Protein AF-A0A0G1MDC2-F1 (afdb_monomer_lite)

Sequence (92 aa):
MEIKKKNRTMPVIYRILLGFLIIAVGAHMIWKTGAYQTWTGPIQFAEEKIGTGGTSSFLKILGMLVCFIGMAVATDLISDILNSFAGLFIRG

Structure (mmCIF, N/CA/C/O backbone):
data_AF-A0A0G1MDC2-F1
#
_entry.id   AF-A0A0G1MDC2-F1
#
loop_
_atom_site.group_PDB
_atom_site.id
_atom_site.type_symbol
_atom_site.label_atom_id
_atom_site.label_alt_id
_atom_site.label_comp_id
_atom_site.label_asym_id
_atom_site.label_entity_id
_atom_site.label_seq_id
_atom_site.pdbx_PDB_ins_code
_atom_site.Cartn_x
_atom_site.Cartn_y
_atom_site.Cartn_z
_atom_site.occupancy
_atom_site.B_iso_or_equiv
_atom_site.auth_seq_id
_atom_site.auth_comp_id
_atom_site.auth_asym_id
_atom_site.auth_atom_id
_atom_site.pdbx_PDB_model_num
ATOM 1 N N . MET A 1 1 ? 33.372 -18.278 -25.475 1.00 44.12 1 MET A N 1
ATOM 2 C CA . MET A 1 1 ? 32.184 -18.740 -24.725 1.00 44.12 1 MET A CA 1
ATOM 3 C C . MET A 1 1 ? 31.736 -17.582 -23.842 1.00 44.12 1 MET A C 1
ATOM 5 O O . MET A 1 1 ? 32.251 -17.424 -22.747 1.00 44.12 1 MET A O 1
ATOM 9 N N . GLU A 1 2 ? 30.896 -16.687 -24.367 1.00 45.59 2 GLU A N 1
ATOM 10 C CA . GLU A 1 2 ? 30.438 -15.506 -23.624 1.00 45.59 2 GLU A CA 1
ATOM 11 C C . GLU A 1 2 ? 29.261 -15.879 -22.721 1.00 45.59 2 GLU A C 1
ATOM 13 O O . GLU A 1 2 ? 28.213 -16.334 -23.186 1.00 45.59 2 GLU A O 1
ATOM 18 N N . ILE A 1 3 ? 29.434 -15.697 -21.413 1.00 54.44 3 ILE A N 1
ATOM 19 C CA . ILE A 1 3 ? 28.357 -15.852 -20.439 1.00 54.44 3 ILE A CA 1
ATOM 20 C C . ILE A 1 3 ? 27.396 -14.677 -20.632 1.00 54.44 3 ILE A C 1
ATOM 22 O O . ILE A 1 3 ? 27.607 -13.574 -20.130 1.00 54.44 3 ILE A O 1
ATOM 26 N N . LYS A 1 4 ? 26.327 -14.919 -21.394 1.00 46.59 4 LYS A N 1
ATOM 27 C CA . LYS A 1 4 ? 25.221 -13.983 -21.598 1.00 46.59 4 LYS A CA 1
ATOM 28 C C . LYS A 1 4 ? 24.554 -13.722 -20.242 1.00 46.59 4 LYS A C 1
ATOM 30 O O . LYS A 1 4 ? 23.705 -14.494 -19.794 1.00 46.59 4 LYS A O 1
ATOM 35 N N . LYS A 1 5 ? 24.948 -12.640 -19.567 1.00 51.72 5 LYS A N 1
ATOM 36 C CA . LYS A 1 5 ? 24.295 -12.137 -18.353 1.00 51.72 5 LYS A CA 1
ATOM 37 C C . LYS A 1 5 ? 22.857 -11.771 -18.729 1.00 51.72 5 LYS A C 1
ATOM 39 O O . LYS A 1 5 ? 22.594 -10.712 -19.291 1.00 51.72 5 LYS A O 1
ATOM 44 N N . LYS A 1 6 ? 21.927 -12.702 -18.496 1.00 49.47 6 LYS A N 1
ATOM 45 C CA . LYS A 1 6 ? 20.487 -12.517 -18.692 1.00 49.47 6 LYS A CA 1
ATOM 46 C C . LYS A 1 6 ? 20.024 -11.465 -17.692 1.00 49.47 6 LYS A C 1
ATOM 48 O O . LYS A 1 6 ? 19.630 -11.800 -16.578 1.00 49.47 6 LYS A O 1
ATOM 53 N N . ASN A 1 7 ? 20.102 -10.196 -18.088 1.00 51.56 7 ASN A N 1
ATOM 54 C CA . ASN A 1 7 ? 19.436 -9.105 -17.395 1.00 51.56 7 ASN A CA 1
ATOM 55 C C . ASN A 1 7 ? 17.941 -9.432 -17.398 1.00 51.56 7 ASN A C 1
ATOM 57 O O . ASN A 1 7 ? 17.241 -9.247 -18.391 1.00 51.56 7 ASN A O 1
ATOM 61 N N . ARG A 1 8 ? 17.460 -10.001 -16.292 1.00 54.31 8 ARG A N 1
ATOM 62 C CA . ARG A 1 8 ? 16.039 -10.165 -15.999 1.00 54.31 8 ARG A CA 1
ATOM 63 C C . ARG A 1 8 ? 15.504 -8.795 -15.596 1.00 54.31 8 ARG A C 1
ATOM 65 O O . ARG A 1 8 ? 15.153 -8.580 -14.443 1.00 54.31 8 ARG A O 1
ATOM 72 N N . THR A 1 9 ? 15.470 -7.852 -16.531 1.00 61.44 9 THR A N 1
ATOM 73 C CA . THR A 1 9 ? 14.526 -6.746 -16.411 1.00 61.44 9 THR A CA 1
ATOM 74 C C . THR A 1 9 ? 13.154 -7.406 -16.414 1.00 61.44 9 THR A C 1
ATOM 76 O O . THR A 1 9 ? 12.805 -8.096 -17.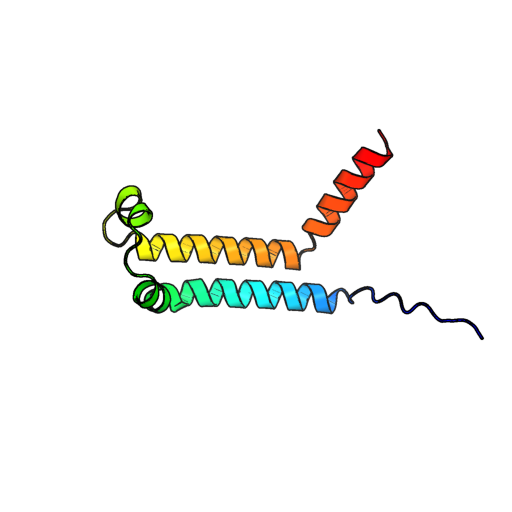370 1.00 61.44 9 THR A O 1
ATOM 79 N N . MET A 1 10 ? 12.427 -7.340 -15.295 1.00 59.31 10 MET A N 1
ATOM 80 C CA . MET A 1 10 ? 11.031 -7.779 -15.271 1.00 59.31 10 MET A CA 1
ATOM 81 C C . MET A 1 10 ? 10.329 -6.990 -16.382 1.00 59.31 10 MET A C 1
ATOM 83 O O . MET A 1 10 ? 10.338 -5.759 -16.313 1.00 59.31 10 MET A O 1
ATOM 87 N N . PRO A 1 11 ? 9.792 -7.647 -17.428 1.00 67.12 11 PRO A N 1
ATOM 88 C CA . PRO A 1 11 ? 9.039 -6.942 -18.454 1.00 67.12 11 PRO A CA 1
ATOM 89 C C . PRO A 1 11 ? 7.969 -6.096 -17.768 1.00 67.12 11 PRO A C 1
ATOM 91 O O . PRO A 1 11 ? 7.344 -6.580 -16.828 1.00 67.12 11 PRO A O 1
ATOM 94 N N . VAL A 1 12 ? 7.758 -4.859 -18.218 1.00 68.62 12 VAL A N 1
ATOM 95 C CA . VAL A 1 12 ? 6.785 -3.904 -17.645 1.00 68.62 12 VAL A CA 1
ATOM 96 C C . VAL A 1 12 ? 5.418 -4.564 -17.386 1.00 68.62 12 VAL A C 1
ATOM 98 O O . VAL A 1 12 ? 4.792 -4.329 -16.356 1.00 68.62 12 VAL A O 1
ATOM 101 N N . ILE A 1 13 ? 5.030 -5.509 -18.249 1.00 70.62 13 ILE A N 1
ATOM 102 C CA . ILE A 1 13 ? 3.870 -6.395 -18.082 1.00 70.62 13 ILE A CA 1
ATOM 103 C C . ILE A 1 13 ? 3.823 -7.097 -16.711 1.00 70.62 13 ILE A C 1
ATOM 105 O O . ILE A 1 13 ? 2.777 -7.101 -16.075 1.00 70.62 13 ILE A O 1
ATOM 109 N N . TYR A 1 14 ? 4.921 -7.680 -16.221 1.00 72.94 14 TYR A N 1
ATOM 110 C CA . TYR A 1 14 ? 4.938 -8.398 -14.942 1.00 72.94 14 TYR A CA 1
ATOM 111 C C . TYR A 1 14 ? 4.752 -7.465 -13.748 1.00 72.94 14 TYR A C 1
ATOM 113 O O . TYR A 1 14 ? 4.128 -7.871 -12.773 1.00 72.94 14 TYR A O 1
ATOM 121 N N . ARG A 1 15 ? 5.254 -6.225 -13.823 1.00 69.50 15 ARG A N 1
ATOM 122 C CA . ARG A 1 15 ? 5.046 -5.211 -12.776 1.00 69.50 15 ARG A CA 1
ATOM 123 C C . ARG A 1 15 ? 3.588 -4.771 -12.718 1.00 69.50 15 ARG A C 1
ATOM 125 O O . ARG A 1 15 ? 3.000 -4.775 -11.641 1.00 69.50 15 ARG A O 1
ATOM 132 N N . ILE A 1 16 ? 2.996 -4.487 -13.879 1.00 75.81 16 ILE A N 1
ATOM 133 C CA . ILE A 1 16 ? 1.579 -4.120 -13.994 1.00 75.81 16 ILE A CA 1
ATOM 134 C C . ILE A 1 16 ? 0.690 -5.261 -13.487 1.00 75.81 16 ILE A C 1
ATOM 136 O O . ILE A 1 16 ? -0.214 -5.021 -12.691 1.00 75.81 16 ILE A O 1
ATOM 140 N N . LEU A 1 17 ? 0.975 -6.507 -13.880 1.00 80.25 17 LEU A N 1
ATOM 141 C CA . LEU A 1 17 ? 0.235 -7.679 -13.406 1.00 80.25 17 LEU A CA 1
ATOM 142 C C . LEU A 1 17 ? 0.364 -7.873 -11.889 1.00 80.25 17 LEU A C 1
ATOM 144 O O . LEU A 1 17 ? -0.635 -8.158 -11.238 1.00 80.25 17 LEU A O 1
ATOM 148 N N . LEU A 1 18 ? 1.556 -7.680 -11.313 1.00 79.44 18 LEU A N 1
ATOM 149 C CA . LEU A 1 18 ? 1.763 -7.744 -9.861 1.00 79.44 18 LEU A CA 1
ATOM 150 C C . LEU A 1 18 ? 0.984 -6.655 -9.121 1.00 79.44 18 LEU A C 1
ATOM 152 O O . LEU A 1 18 ? 0.297 -6.955 -8.147 1.00 79.44 18 LEU A O 1
ATOM 156 N N . GLY A 1 19 ? 1.053 -5.410 -9.595 1.00 77.50 19 GLY A N 1
ATOM 157 C CA . GLY A 1 19 ? 0.304 -4.297 -9.017 1.00 77.50 19 GLY A CA 1
ATOM 158 C C . GLY A 1 19 ? -1.205 -4.532 -9.080 1.00 77.50 19 GLY A C 1
ATOM 159 O O . GLY A 1 19 ? -1.901 -4.371 -8.079 1.00 77.50 19 GLY A O 1
ATOM 160 N N . PHE A 1 20 ? -1.706 -5.030 -10.213 1.00 82.94 20 PHE A N 1
ATOM 161 C CA . PHE A 1 20 ? -3.116 -5.386 -10.373 1.00 82.94 20 PHE A CA 1
ATOM 162 C C . PHE A 1 20 ? -3.546 -6.515 -9.425 1.00 82.94 20 PHE A C 1
ATOM 164 O O . PHE A 1 20 ? -4.637 -6.466 -8.860 1.00 82.94 20 PHE A O 1
ATOM 171 N N . LEU A 1 21 ? -2.676 -7.500 -9.187 1.00 86.38 21 LEU A N 1
ATOM 172 C CA . LEU A 1 21 ? -2.927 -8.594 -8.248 1.00 86.38 21 LEU A CA 1
ATOM 173 C C . LEU A 1 21 ? -3.017 -8.076 -6.803 1.00 86.38 21 LEU A C 1
ATOM 175 O O . LEU A 1 21 ? -3.919 -8.465 -6.066 1.00 86.38 21 LEU A O 1
ATOM 179 N N . ILE A 1 22 ? -2.151 -7.137 -6.415 1.00 84.44 22 ILE A N 1
ATOM 180 C CA . ILE A 1 22 ? -2.192 -6.495 -5.09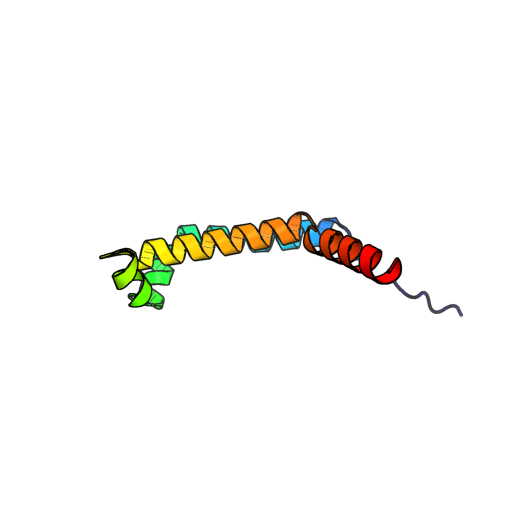0 1.00 84.44 22 ILE A CA 1
ATOM 181 C C . ILE A 1 22 ? -3.470 -5.660 -4.925 1.00 84.44 22 ILE A C 1
ATOM 183 O O . ILE A 1 22 ? -4.127 -5.751 -3.888 1.00 84.44 22 ILE A O 1
ATOM 187 N N . ILE A 1 23 ? -3.864 -4.896 -5.951 1.00 87.38 23 ILE A N 1
ATOM 188 C CA . ILE A 1 23 ? -5.128 -4.141 -5.948 1.00 87.38 23 ILE A CA 1
ATOM 189 C C . ILE A 1 23 ? -6.318 -5.095 -5.811 1.00 87.38 23 ILE A C 1
ATOM 191 O O . ILE A 1 23 ? -7.211 -4.838 -5.008 1.00 87.38 23 ILE A O 1
ATOM 195 N N . ALA A 1 24 ? -6.322 -6.215 -6.539 1.00 87.75 24 ALA A N 1
ATOM 196 C CA . ALA A 1 24 ? -7.379 -7.217 -6.449 1.00 87.75 24 ALA A CA 1
ATOM 197 C C . ALA A 1 24 ? -7.477 -7.829 -5.041 1.00 87.75 24 ALA A C 1
ATOM 199 O O . ALA A 1 24 ? -8.580 -8.014 -4.526 1.00 87.75 24 ALA A O 1
ATOM 200 N N . VAL A 1 25 ? -6.342 -8.086 -4.383 1.00 86.88 25 VAL A N 1
ATOM 201 C CA . VAL A 1 25 ? -6.305 -8.553 -2.987 1.00 86.88 25 VAL A CA 1
ATOM 202 C C . VAL A 1 25 ? -6.838 -7.481 -2.031 1.00 86.88 25 VAL A C 1
ATOM 204 O O . VAL A 1 25 ? -7.672 -7.791 -1.180 1.00 86.88 25 VAL A O 1
ATOM 207 N N . GLY A 1 26 ? -6.425 -6.220 -2.191 1.00 83.44 26 GLY A N 1
ATOM 208 C CA . GLY A 1 26 ? -6.941 -5.100 -1.398 1.00 83.44 26 GLY A CA 1
ATOM 209 C C . GLY A 1 26 ? -8.453 -4.920 -1.560 1.00 83.44 26 GLY A C 1
ATOM 210 O O . GLY A 1 26 ? -9.182 -4.834 -0.572 1.00 83.44 26 GLY A O 1
ATOM 211 N N . ALA A 1 27 ? -8.949 -4.975 -2.798 1.00 83.88 27 ALA A N 1
ATOM 212 C CA . ALA A 1 27 ? -10.370 -4.880 -3.119 1.00 83.88 27 ALA A CA 1
ATOM 213 C C . ALA A 1 27 ? -11.168 -6.059 -2.546 1.00 83.88 27 ALA A C 1
ATOM 215 O O . ALA A 1 27 ? -12.259 -5.867 -2.006 1.00 83.88 27 ALA A O 1
ATOM 216 N N . HIS A 1 28 ? -10.612 -7.271 -2.592 1.00 85.94 28 HIS A N 1
ATOM 217 C CA . HIS A 1 28 ? -11.222 -8.437 -1.962 1.00 85.94 28 HIS A CA 1
ATOM 218 C C . HIS A 1 28 ? -11.300 -8.279 -0.438 1.00 85.94 28 HIS A C 1
ATOM 220 O O . HIS A 1 28 ? -12.321 -8.629 0.157 1.00 85.94 28 HIS A O 1
ATOM 226 N N . MET A 1 29 ? -10.279 -7.688 0.191 1.00 80.12 29 MET A N 1
ATOM 227 C CA . MET A 1 29 ? -10.296 -7.407 1.626 1.00 80.12 29 MET A CA 1
ATOM 228 C C . MET A 1 29 ? -11.390 -6.397 2.000 1.00 80.12 29 MET A C 1
ATOM 230 O O . MET A 1 29 ? -12.073 -6.594 3.003 1.00 80.12 29 MET A O 1
ATOM 234 N N . ILE A 1 30 ? -11.631 -5.382 1.159 1.00 83.25 30 ILE A N 1
ATOM 235 C CA . ILE A 1 30 ? -12.747 -4.433 1.323 1.00 83.25 30 ILE A CA 1
ATOM 236 C C . ILE A 1 30 ? -14.098 -5.140 1.155 1.00 83.25 30 ILE A C 1
ATOM 238 O O . ILE A 1 30 ? -15.021 -4.917 1.937 1.00 83.25 30 ILE A O 1
ATOM 242 N N . TRP A 1 31 ? -14.236 -6.001 0.144 1.00 78.88 31 TRP A N 1
ATOM 243 C CA . TRP A 1 31 ? -15.508 -6.670 -0.134 1.00 78.88 31 TRP A CA 1
ATOM 244 C C . TRP A 1 31 ? -15.871 -7.686 0.958 1.00 78.88 31 TRP A C 1
ATOM 246 O O . TRP A 1 31 ? -17.026 -7.777 1.375 1.00 78.88 31 TRP A O 1
ATOM 256 N N . LYS A 1 32 ? -14.879 -8.409 1.489 1.00 80.38 32 LYS A N 1
ATOM 257 C CA . LYS A 1 32 ? -15.062 -9.398 2.559 1.00 80.38 32 LYS A CA 1
ATOM 258 C C . LYS A 1 32 ? -14.789 -8.865 3.965 1.00 80.38 32 LYS A C 1
ATOM 260 O O . LYS A 1 32 ? -14.532 -9.664 4.865 1.00 80.38 32 LYS A O 1
ATOM 265 N N . THR A 1 33 ? -14.921 -7.561 4.224 1.00 75.31 33 THR A N 1
ATOM 266 C CA . THR A 1 33 ? -14.659 -7.020 5.573 1.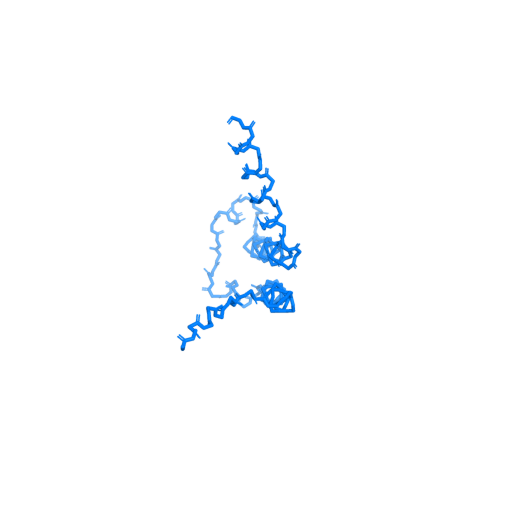00 75.31 33 THR A CA 1
ATOM 267 C C . THR A 1 33 ? -15.458 -7.695 6.683 1.00 75.31 33 THR A C 1
ATOM 269 O O . THR A 1 33 ? -14.932 -7.845 7.777 1.00 75.31 33 THR A O 1
ATOM 272 N N . GLY A 1 34 ? -16.684 -8.160 6.414 1.00 73.00 34 GLY A N 1
ATOM 273 C CA . GLY A 1 34 ? -17.479 -8.890 7.409 1.00 73.00 34 GLY A CA 1
ATOM 274 C C . GLY A 1 34 ? -16.835 -10.211 7.843 1.00 73.00 34 GLY A C 1
ATOM 275 O O . GLY A 1 34 ? -16.802 -10.503 9.033 1.00 73.00 34 GLY A O 1
ATOM 276 N N . ALA A 1 35 ? -16.251 -10.962 6.902 1.00 74.88 35 ALA A N 1
ATOM 277 C CA . ALA A 1 35 ? -15.548 -12.214 7.187 1.00 74.88 35 ALA A CA 1
ATOM 278 C C . ALA A 1 35 ? -14.233 -11.966 7.942 1.00 74.88 35 ALA A C 1
ATOM 280 O O . ALA A 1 35 ? -13.927 -12.671 8.901 1.00 74.88 35 ALA A O 1
ATOM 281 N N . TYR A 1 36 ? -13.490 -10.923 7.554 1.00 72.06 36 TYR A N 1
ATOM 282 C CA . TYR A 1 36 ? -12.286 -10.508 8.278 1.00 72.06 36 TYR A CA 1
ATOM 283 C C . TYR A 1 36 ? -12.615 -10.050 9.698 1.00 72.06 36 TYR A C 1
ATOM 285 O O . TYR A 1 36 ? -11.929 -10.446 10.629 1.00 72.06 36 TYR A O 1
ATOM 293 N N . GLN A 1 37 ? -13.711 -9.317 9.890 1.00 73.56 37 GLN A N 1
ATOM 294 C CA . GLN A 1 37 ? -14.169 -8.896 11.211 1.00 73.56 37 GLN A CA 1
ATOM 295 C C . GLN A 1 37 ? -14.601 -10.072 12.095 1.00 73.56 37 GLN A C 1
ATOM 297 O O . GLN A 1 37 ? -14.383 -10.030 13.303 1.00 73.56 37 GLN A O 1
ATOM 302 N N . THR A 1 38 ? -15.178 -11.133 11.516 1.00 76.19 38 THR A N 1
ATOM 303 C CA . THR A 1 38 ? -15.512 -12.347 12.285 1.00 76.19 38 THR A CA 1
ATOM 304 C C . THR A 1 38 ? -14.257 -13.095 12.736 1.00 76.19 38 THR A C 1
ATOM 306 O O . THR A 1 38 ? -14.277 -13.743 13.776 1.00 76.19 38 THR A O 1
ATOM 309 N N . TRP A 1 39 ? -13.168 -13.001 11.967 1.00 75.00 39 TRP A N 1
ATOM 310 C CA . TRP A 1 39 ? -11.873 -13.600 12.298 1.00 75.00 39 TRP A CA 1
ATOM 311 C C . TRP A 1 39 ? -11.046 -12.762 13.276 1.00 75.00 39 TRP A C 1
ATOM 313 O O . TRP A 1 39 ? -10.415 -13.322 14.165 1.00 75.00 39 TRP A O 1
ATOM 323 N N . THR A 1 40 ? -11.024 -11.436 13.124 1.00 78.81 40 THR A N 1
ATOM 324 C CA . THR A 1 40 ? -10.227 -10.546 13.985 1.00 78.81 40 THR A CA 1
ATOM 325 C C . THR A 1 40 ? -10.931 -10.197 15.291 1.00 78.81 40 THR A C 1
ATOM 327 O O . THR A 1 40 ? -10.267 -9.847 16.262 1.00 78.81 40 THR A O 1
ATOM 330 N N . GLY A 1 41 ? -12.264 -10.259 15.321 1.00 75.38 41 GLY A N 1
ATOM 331 C CA . GLY A 1 41 ? -13.056 -9.701 16.411 1.00 75.38 41 GLY A CA 1
ATOM 332 C C . GLY A 1 41 ? -13.019 -8.164 16.439 1.00 75.38 41 GLY A C 1
ATOM 333 O O . GLY A 1 41 ? -12.420 -7.538 15.556 1.00 75.38 41 GLY A O 1
ATOM 334 N N . PRO A 1 42 ? -13.693 -7.543 17.424 1.00 75.06 42 PRO A N 1
ATOM 335 C CA . PRO A 1 42 ? -13.726 -6.094 17.581 1.00 75.06 42 PRO A CA 1
ATOM 336 C C . PRO A 1 42 ? -12.347 -5.549 17.969 1.00 75.06 42 PRO A C 1
ATOM 338 O O . PRO A 1 42 ? -11.752 -5.946 18.970 1.00 75.06 42 PRO A O 1
ATOM 341 N N . ILE A 1 43 ? -11.847 -4.603 17.179 1.00 79.31 43 ILE A N 1
ATOM 342 C CA . ILE A 1 43 ? -10.589 -3.906 17.443 1.00 79.31 43 ILE A CA 1
ATOM 343 C C . ILE A 1 43 ? -10.899 -2.756 18.404 1.00 79.31 43 ILE A C 1
ATOM 345 O O . ILE A 1 43 ? -11.536 -1.784 18.005 1.00 79.31 43 ILE A O 1
ATOM 349 N N . GLN A 1 44 ? -10.421 -2.833 19.652 1.00 76.38 44 GLN A N 1
ATOM 350 C CA . GLN A 1 44 ? -10.707 -1.825 20.692 1.00 76.38 44 GLN A CA 1
ATOM 351 C C . GLN A 1 44 ? -10.366 -0.395 20.248 1.00 76.38 44 GLN A C 1
ATOM 353 O O . GLN A 1 44 ? -11.175 0.506 20.429 1.00 76.38 44 GLN A O 1
ATOM 358 N N . PHE A 1 45 ? -9.230 -0.198 19.569 1.00 76.75 45 PHE A N 1
ATOM 359 C CA . PHE A 1 45 ? -8.846 1.107 19.015 1.00 76.75 45 PHE A CA 1
ATOM 360 C C . PHE A 1 45 ? -9.868 1.654 18.006 1.00 76.75 45 PHE A C 1
ATOM 362 O O . PHE A 1 45 ? -10.133 2.853 17.964 1.00 76.75 45 PHE A O 1
ATOM 369 N N . ALA A 1 46 ? -10.444 0.778 17.181 1.00 76.81 46 ALA A N 1
ATOM 370 C CA . ALA A 1 46 ? -11.419 1.171 16.175 1.00 76.81 46 ALA A CA 1
ATOM 371 C C . ALA A 1 46 ? -12.775 1.489 16.812 1.00 76.81 46 ALA A C 1
ATOM 373 O O . ALA A 1 46 ? -13.396 2.480 16.444 1.00 76.81 46 ALA A O 1
ATOM 374 N N . GLU A 1 47 ? -13.208 0.696 17.789 1.00 79.31 47 GLU A N 1
ATOM 375 C CA . GLU A 1 47 ? -14.449 0.951 18.527 1.00 79.31 47 GLU A CA 1
ATOM 376 C C . GLU A 1 47 ? -14.360 2.237 19.370 1.00 79.31 47 GLU A C 1
ATOM 378 O O . GLU A 1 47 ? -15.317 3.002 19.429 1.00 79.31 47 GLU A O 1
ATOM 383 N N . GLU A 1 48 ? -13.197 2.535 19.957 1.00 82.00 48 GLU A N 1
ATOM 384 C CA . GLU A 1 48 ? -12.981 3.737 20.774 1.00 82.00 48 GLU A CA 1
ATOM 385 C C . GLU A 1 48 ? -12.863 5.021 19.931 1.00 82.00 48 GLU A C 1
ATOM 387 O O . GLU A 1 48 ? -13.324 6.084 20.346 1.00 82.00 48 GLU A O 1
ATOM 392 N N . LYS A 1 49 ? -12.261 4.944 18.734 1.00 83.88 49 LYS A N 1
ATOM 393 C CA . LYS A 1 49 ? -12.062 6.113 17.855 1.00 83.88 49 LYS A CA 1
ATOM 394 C C . LYS A 1 49 ? -13.200 6.366 16.873 1.00 83.88 49 LYS A C 1
ATOM 396 O O . LYS A 1 49 ? -13.436 7.520 16.527 1.00 83.88 49 LYS A O 1
ATOM 401 N N . ILE A 1 50 ? -13.851 5.315 16.381 1.00 79.94 50 ILE A N 1
ATOM 402 C CA . ILE A 1 50 ? -14.881 5.406 15.334 1.00 79.94 50 ILE A CA 1
ATOM 403 C C . ILE A 1 50 ? -16.287 5.169 15.914 1.00 79.94 50 ILE A C 1
ATOM 405 O O . ILE A 1 50 ? -17.270 5.602 15.316 1.00 79.94 50 ILE A O 1
ATOM 409 N N . GLY A 1 51 ? -16.395 4.560 17.097 1.00 79.75 51 GLY A N 1
ATOM 410 C CA . GLY A 1 51 ? -17.663 4.214 17.738 1.00 79.75 51 GLY A CA 1
ATOM 411 C C . GLY A 1 51 ? -18.072 2.764 17.486 1.00 79.75 51 GLY A C 1
ATOM 412 O O . GLY A 1 51 ? -17.324 1.982 16.899 1.00 79.75 51 GLY A O 1
ATOM 413 N N . THR A 1 52 ? -19.275 2.400 17.929 1.00 73.62 52 THR A N 1
ATOM 414 C CA . THR A 1 52 ? 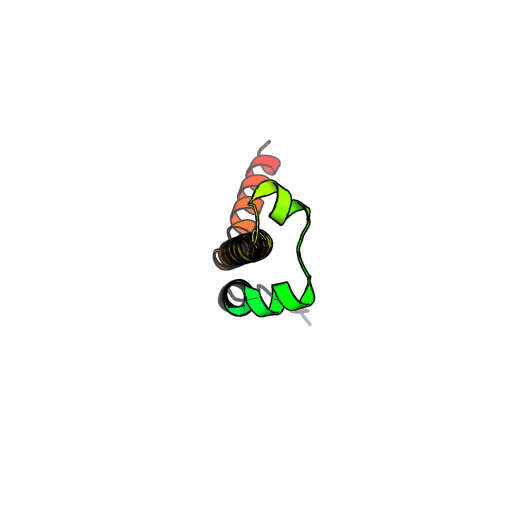-19.801 1.031 17.845 1.00 73.62 52 THR A CA 1
ATOM 415 C C . THR A 1 52 ? -19.898 0.545 16.394 1.00 73.62 52 THR A C 1
ATOM 417 O O . THR A 1 52 ? -20.586 1.145 15.568 1.00 73.62 52 THR A O 1
ATOM 420 N N . GLY A 1 53 ? -19.210 -0.555 16.074 1.00 74.38 53 GLY A N 1
ATOM 421 C CA . GLY A 1 53 ? -19.058 -1.069 14.705 1.00 74.38 53 GLY A CA 1
ATOM 422 C C . GLY A 1 53 ? -17.877 -0.458 13.938 1.00 74.38 53 GLY A C 1
ATOM 423 O O . GLY A 1 53 ? -17.685 -0.741 12.750 1.00 74.38 53 GLY A O 1
ATOM 424 N N . GLY A 1 54 ? -17.054 0.349 14.611 1.00 79.19 54 GLY A N 1
ATOM 425 C CA . GLY A 1 54 ? -15.860 0.990 14.071 1.00 79.19 54 GLY A CA 1
ATOM 426 C C . GLY A 1 54 ? -14.850 0.008 13.481 1.00 79.19 54 GLY A C 1
ATOM 427 O O . GLY A 1 54 ? -14.160 0.335 12.514 1.00 79.19 54 GLY A O 1
ATOM 428 N N . THR A 1 55 ? -14.823 -1.229 13.976 1.00 79.88 55 THR A N 1
ATOM 429 C CA . THR A 1 55 ? -13.979 -2.311 13.451 1.00 79.88 55 THR A CA 1
ATOM 430 C C . THR A 1 55 ? -14.233 -2.593 11.966 1.00 79.88 55 THR A C 1
ATOM 432 O O . THR A 1 55 ? -13.279 -2.770 11.205 1.00 79.88 55 THR A O 1
ATOM 435 N N . SER A 1 56 ? -15.494 -2.582 11.512 1.00 78.75 56 SER A N 1
ATOM 436 C CA . SER A 1 56 ? -15.822 -2.794 10.092 1.00 78.75 56 SER A CA 1
ATOM 437 C C . SER A 1 56 ? -15.253 -1.676 9.223 1.00 78.75 56 SER A C 1
ATOM 439 O O . SER A 1 56 ? -14.702 -1.926 8.150 1.00 78.75 56 SER A O 1
ATOM 441 N N . SER A 1 57 ? -15.391 -0.434 9.687 1.00 80.56 57 SER A N 1
ATOM 442 C CA . SER A 1 57 ? -14.911 0.758 8.988 1.00 80.56 57 SER A CA 1
ATOM 443 C C . SER A 1 57 ? -13.386 0.801 8.950 1.00 80.56 57 SER A C 1
ATOM 445 O O . SER A 1 57 ? -12.808 1.098 7.907 1.00 80.56 57 SER A O 1
ATOM 447 N N . PHE A 1 58 ? -12.726 0.416 10.042 1.00 83.25 58 PHE A N 1
ATOM 448 C CA . PHE A 1 58 ? -11.271 0.348 10.118 1.00 83.25 58 PHE A CA 1
ATOM 449 C C . PHE A 1 58 ? -10.686 -0.670 9.133 1.00 83.25 58 PHE A C 1
ATOM 451 O O . PHE A 1 58 ? -9.756 -0.348 8.395 1.00 83.25 58 PHE A O 1
ATOM 458 N N . LEU A 1 59 ? -11.276 -1.866 9.037 1.00 82.94 59 LEU A N 1
ATOM 459 C CA . LEU A 1 59 ? -10.848 -2.880 8.067 1.00 82.94 59 LEU A CA 1
ATOM 460 C C . LEU A 1 59 ? -11.030 -2.413 6.615 1.00 82.94 59 LEU A C 1
ATOM 462 O O . LEU A 1 59 ? -10.183 -2.697 5.769 1.00 82.94 59 LEU A O 1
ATOM 466 N N . LYS A 1 60 ? -12.091 -1.648 6.323 1.00 82.69 60 LYS A N 1
ATOM 467 C CA . LYS A 1 60 ? -12.296 -1.045 4.994 1.00 82.69 60 LYS A CA 1
ATOM 468 C C . LYS A 1 60 ? -11.233 0.005 4.678 1.00 82.69 60 LYS A C 1
ATOM 470 O O . LYS A 1 60 ? -10.712 0.011 3.567 1.00 82.69 60 LYS A O 1
ATOM 475 N N . ILE A 1 61 ? -10.885 0.856 5.645 1.00 86.94 61 ILE A N 1
ATOM 476 C CA . ILE A 1 61 ? -9.822 1.864 5.495 1.00 86.94 61 ILE A CA 1
ATOM 477 C C . ILE A 1 61 ? -8.470 1.182 5.265 1.00 86.94 61 ILE A C 1
ATOM 479 O O . ILE A 1 61 ? -7.713 1.579 4.381 1.00 86.94 61 ILE A O 1
ATOM 483 N N . LEU A 1 62 ? -8.190 0.108 6.000 1.00 85.88 62 LEU A N 1
ATOM 484 C CA . LEU A 1 62 ? -6.966 -0.668 5.835 1.00 85.88 62 LEU A CA 1
ATOM 485 C C . LEU A 1 62 ? -6.912 -1.331 4.448 1.00 85.88 62 LEU A C 1
ATOM 487 O O . LEU A 1 62 ? -5.891 -1.254 3.771 1.00 85.88 62 LEU A O 1
ATOM 491 N N . GLY A 1 63 ? -8.025 -1.889 3.965 1.00 83.62 63 GLY A N 1
ATOM 492 C CA . GLY A 1 63 ? -8.130 -2.394 2.592 1.00 83.62 63 GLY A CA 1
ATOM 493 C C . GLY A 1 63 ? -7.965 -1.318 1.524 1.00 83.62 63 GLY A C 1
ATOM 494 O O . GLY A 1 63 ? -7.293 -1.551 0.520 1.00 83.62 63 GLY A O 1
ATOM 495 N N . MET A 1 64 ? -8.486 -0.116 1.761 1.00 87.25 64 MET A N 1
ATOM 496 C CA . MET A 1 64 ? -8.278 1.027 0.873 1.00 87.25 64 MET A CA 1
ATOM 497 C C . MET A 1 64 ? -6.795 1.417 0.799 1.00 87.25 64 MET A C 1
ATOM 499 O O . MET A 1 64 ? -6.286 1.636 -0.299 1.00 87.25 64 MET A O 1
ATOM 503 N N . LEU A 1 65 ? -6.074 1.419 1.925 1.00 88.50 65 LEU A N 1
ATOM 504 C CA . LEU A 1 65 ? -4.624 1.653 1.942 1.00 88.50 65 LEU A CA 1
ATOM 505 C C . LEU A 1 65 ? -3.857 0.590 1.148 1.00 88.50 65 LEU A C 1
ATOM 507 O O . LEU A 1 65 ? -2.952 0.927 0.387 1.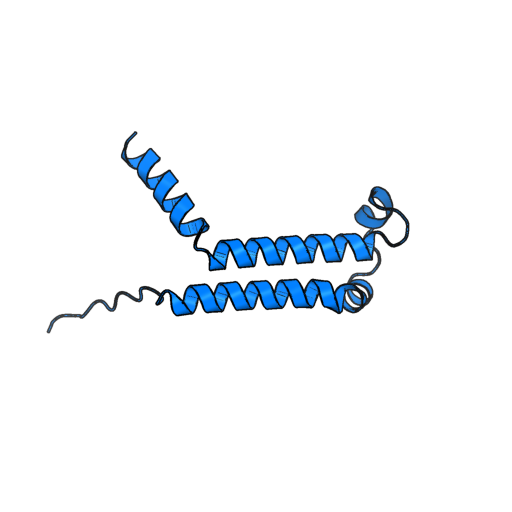00 88.50 65 LEU A O 1
ATOM 511 N N . VAL A 1 66 ? -4.245 -0.683 1.259 1.00 87.00 66 VAL A N 1
ATOM 512 C CA . VAL A 1 66 ? -3.641 -1.766 0.466 1.00 87.00 66 VAL A CA 1
ATOM 513 C C . VAL A 1 66 ? -3.873 -1.553 -1.034 1.00 87.00 66 VAL A C 1
ATOM 515 O O . VAL A 1 66 ? -2.943 -1.732 -1.820 1.00 87.00 66 VAL A O 1
ATOM 518 N N . CYS A 1 67 ? -5.063 -1.102 -1.446 1.00 88.00 67 CYS A N 1
ATOM 519 C CA . CYS A 1 67 ? -5.322 -0.726 -2.841 1.00 88.00 67 CYS A CA 1
ATOM 520 C C . CYS A 1 67 ? -4.421 0.426 -3.310 1.00 88.00 67 CYS A C 1
ATOM 522 O O . CYS A 1 67 ? -3.891 0.363 -4.418 1.00 88.00 67 CYS A O 1
ATOM 524 N N . PHE A 1 68 ? -4.203 1.447 -2.473 1.00 86.50 68 PHE A N 1
ATOM 525 C CA . PHE A 1 68 ? -3.282 2.547 -2.782 1.00 86.50 68 PHE A CA 1
ATOM 526 C C . PHE A 1 68 ? -1.841 2.062 -2.965 1.00 86.50 68 PHE A C 1
ATOM 528 O O . PHE A 1 68 ? -1.173 2.469 -3.914 1.00 86.50 68 PHE A O 1
ATOM 535 N N . ILE A 1 69 ? -1.378 1.150 -2.107 1.00 83.69 69 ILE A N 1
ATOM 536 C CA . ILE A 1 69 ? -0.051 0.534 -2.236 1.00 83.69 69 ILE A CA 1
ATOM 537 C C . ILE A 1 69 ? 0.032 -0.276 -3.534 1.00 83.69 69 ILE A C 1
ATOM 539 O O . ILE A 1 69 ? 0.997 -0.140 -4.283 1.00 83.69 69 ILE A O 1
ATOM 543 N N . GLY A 1 70 ? -0.992 -1.075 -3.842 1.00 81.94 70 GLY A N 1
ATOM 544 C CA . GLY A 1 70 ? -1.061 -1.827 -5.094 1.00 81.94 70 GLY A CA 1
ATOM 545 C C . GLY A 1 70 ? -1.018 -0.924 -6.326 1.00 81.94 70 GLY A C 1
ATOM 546 O O . GLY A 1 70 ? -0.313 -1.230 -7.285 1.00 81.94 70 GLY A O 1
ATOM 547 N N . MET A 1 71 ? -1.698 0.224 -6.276 1.00 81.62 71 MET A N 1
ATOM 548 C CA . MET A 1 71 ? -1.668 1.221 -7.343 1.00 81.62 71 MET A CA 1
ATOM 549 C C . MET A 1 71 ? -0.285 1.867 -7.477 1.00 81.62 71 MET A C 1
ATOM 551 O O . MET A 1 71 ? 0.211 1.957 -8.592 1.00 81.62 71 MET A O 1
ATOM 555 N N . ALA A 1 72 ? 0.375 2.222 -6.370 1.00 79.50 72 ALA A N 1
ATOM 556 C CA . ALA A 1 72 ? 1.737 2.767 -6.376 1.00 79.50 72 ALA A CA 1
ATOM 557 C C . ALA A 1 72 ? 2.779 1.778 -6.932 1.00 79.50 72 ALA A C 1
ATOM 559 O O . ALA A 1 72 ? 3.742 2.179 -7.586 1.00 79.50 72 ALA A O 1
ATOM 560 N N . VAL A 1 73 ? 2.582 0.479 -6.691 1.00 77.31 73 VAL A N 1
ATOM 561 C CA . VAL A 1 73 ? 3.397 -0.592 -7.281 1.00 77.31 73 VAL A CA 1
ATOM 562 C C . VAL A 1 73 ? 3.084 -0.758 -8.772 1.00 77.31 73 VAL A C 1
ATOM 564 O O . VAL A 1 73 ? 4.002 -0.954 -9.566 1.00 77.31 73 VAL A O 1
ATOM 567 N N . ALA A 1 74 ? 1.811 -0.653 -9.167 1.00 71.12 74 ALA A N 1
ATOM 568 C CA . ALA A 1 74 ? 1.381 -0.771 -10.561 1.00 71.12 74 ALA A CA 1
ATOM 569 C C . ALA A 1 74 ? 1.902 0.374 -11.446 1.00 71.12 74 ALA A C 1
ATOM 571 O O . ALA A 1 74 ? 2.306 0.121 -12.579 1.00 71.12 74 ALA A O 1
ATOM 572 N N . THR A 1 75 ? 1.907 1.612 -10.941 1.00 72.25 75 THR A N 1
ATOM 573 C CA . THR A 1 75 ? 2.414 2.797 -11.659 1.00 72.25 75 THR A CA 1
ATOM 574 C C . THR A 1 75 ? 3.927 2.949 -11.598 1.00 72.25 75 THR A C 1
ATOM 576 O O . THR A 1 75 ? 4.455 3.909 -12.144 1.00 72.25 75 THR A O 1
ATOM 579 N N . ASP A 1 76 ? 4.631 2.015 -10.953 1.00 71.19 76 ASP A N 1
ATOM 580 C CA . ASP A 1 76 ? 6.084 2.059 -10.785 1.00 71.19 76 ASP A CA 1
ATOM 581 C C . ASP A 1 76 ? 6.589 3.322 -10.060 1.00 71.19 76 ASP A C 1
ATOM 583 O O . ASP A 1 76 ? 7.775 3.656 -10.108 1.00 71.19 76 ASP A O 1
ATOM 587 N N . LEU A 1 77 ? 5.690 3.989 -9.323 1.00 66.75 77 LEU A N 1
ATOM 588 C CA . LEU A 1 77 ? 5.935 5.243 -8.613 1.00 66.75 77 LEU A CA 1
ATOM 589 C C . LEU A 1 77 ? 7.146 5.124 -7.678 1.00 66.75 77 LEU A C 1
ATOM 591 O O . LEU A 1 77 ? 7.919 6.059 -7.524 1.00 66.75 77 LEU A O 1
ATOM 595 N N . ILE A 1 78 ? 7.338 3.945 -7.083 1.00 63.34 78 ILE A N 1
ATOM 596 C CA . ILE A 1 78 ? 8.466 3.644 -6.195 1.00 63.34 78 ILE A CA 1
ATOM 597 C C . ILE A 1 78 ? 9.801 3.695 -6.951 1.00 63.34 78 ILE A C 1
ATOM 599 O O . ILE A 1 78 ? 10.775 4.217 -6.413 1.00 63.34 78 ILE A O 1
ATOM 603 N N . SER A 1 79 ? 9.861 3.188 -8.187 1.00 66.62 79 SER A N 1
ATOM 604 C CA . SER A 1 79 ? 11.081 3.232 -9.005 1.00 66.62 79 SER A CA 1
ATOM 605 C C . SER A 1 79 ? 11.398 4.653 -9.461 1.00 66.62 79 SER A C 1
ATOM 607 O O . SER A 1 79 ? 12.565 5.040 -9.441 1.00 66.62 79 SER A O 1
ATOM 609 N N . ASP A 1 80 ? 10.378 5.434 -9.826 1.00 71.12 80 ASP A N 1
ATOM 610 C CA . ASP A 1 80 ? 10.535 6.843 -10.212 1.00 71.12 80 ASP A CA 1
ATOM 611 C C . ASP A 1 80 ? 10.976 7.710 -9.032 1.00 71.12 80 ASP A C 1
ATOM 613 O O . ASP A 1 80 ? 11.925 8.486 -9.148 1.00 71.12 80 ASP A O 1
ATOM 617 N N . ILE A 1 81 ? 10.355 7.522 -7.866 1.00 69.56 81 ILE A N 1
ATOM 618 C CA . ILE A 1 81 ? 10.747 8.187 -6.623 1.00 69.56 81 ILE A CA 1
ATOM 619 C C . ILE A 1 81 ? 12.206 7.853 -6.292 1.00 69.56 81 ILE A C 1
ATOM 621 O O . ILE A 1 81 ? 13.008 8.760 -6.074 1.00 69.56 81 ILE A O 1
ATOM 625 N N . LEU A 1 82 ? 12.586 6.573 -6.305 1.00 68.25 82 LEU A N 1
ATOM 626 C CA . LEU A 1 82 ? 13.943 6.150 -5.959 1.00 68.25 82 LEU A CA 1
ATOM 627 C C . LEU A 1 82 ? 14.991 6.667 -6.957 1.00 68.25 82 LEU A C 1
ATOM 629 O O . LEU A 1 82 ? 16.058 7.101 -6.530 1.00 68.25 82 LEU A O 1
ATOM 633 N N . ASN A 1 83 ? 14.688 6.689 -8.261 1.00 73.38 83 ASN A N 1
ATOM 634 C CA . ASN A 1 83 ? 15.557 7.309 -9.270 1.00 73.38 83 ASN A CA 1
ATOM 635 C C . ASN A 1 83 ? 15.685 8.820 -9.063 1.00 73.38 83 ASN A C 1
ATOM 637 O O . ASN A 1 83 ? 16.779 9.367 -9.194 1.00 73.38 83 ASN A O 1
ATOM 641 N N . SER A 1 84 ? 14.591 9.497 -8.714 1.00 73.06 84 SER A N 1
ATOM 642 C CA . SER A 1 84 ? 14.597 10.938 -8.474 1.00 73.06 84 SER A CA 1
ATOM 643 C C . SER A 1 84 ? 15.410 11.300 -7.226 1.00 73.06 84 SER A C 1
ATOM 645 O O . SER A 1 84 ? 16.201 12.242 -7.256 1.00 73.06 84 SER A O 1
ATOM 647 N N . PHE A 1 85 ? 15.283 10.523 -6.146 1.00 78.56 85 PHE A N 1
ATOM 648 C CA . PHE A 1 85 ? 16.095 10.689 -4.937 1.00 78.56 85 PHE A CA 1
ATOM 649 C C . PHE A 1 85 ? 17.565 10.314 -5.164 1.00 78.56 85 PHE A C 1
ATOM 651 O O . PHE A 1 85 ? 18.452 11.045 -4.728 1.00 78.56 85 PHE A O 1
ATOM 658 N N . ALA A 1 86 ? 17.846 9.231 -5.893 1.00 77.25 86 ALA A N 1
ATOM 659 C CA . ALA A 1 86 ? 19.211 8.857 -6.257 1.00 77.25 86 ALA A CA 1
ATOM 660 C C . ALA A 1 86 ? 19.878 9.921 -7.146 1.00 77.25 86 ALA A C 1
ATOM 662 O O . ALA A 1 86 ? 21.040 10.258 -6.934 1.00 77.25 86 ALA A O 1
ATOM 663 N N . GLY A 1 87 ? 19.143 10.507 -8.096 1.00 75.62 87 GLY A N 1
ATOM 664 C CA . GLY A 1 87 ? 19.636 11.586 -8.953 1.00 75.62 87 GLY A CA 1
ATOM 665 C C . GLY A 1 87 ? 19.966 12.870 -8.189 1.00 75.62 87 GLY A C 1
ATOM 666 O O . GLY A 1 87 ? 20.924 13.554 -8.545 1.00 75.62 87 GLY A O 1
ATOM 667 N N . LEU A 1 88 ? 19.220 13.174 -7.123 1.00 78.88 88 LEU A N 1
ATOM 668 C CA . LEU A 1 88 ? 19.530 14.277 -6.208 1.00 78.88 88 LEU A CA 1
ATOM 669 C C . LEU A 1 88 ? 20.765 13.983 -5.349 1.00 78.88 88 LEU A C 1
ATOM 671 O O . LEU A 1 88 ? 21.586 14.871 -5.158 1.00 78.88 88 LEU A O 1
ATOM 675 N N . PHE A 1 89 ? 20.927 12.745 -4.876 1.00 74.06 89 PHE A N 1
ATOM 676 C CA . PHE A 1 89 ? 22.061 12.353 -4.032 1.00 74.06 89 PHE A CA 1
ATOM 677 C C . PHE A 1 89 ? 23.385 12.239 -4.804 1.00 74.06 89 PHE A C 1
ATOM 679 O O . PHE A 1 89 ? 24.441 12.508 -4.252 1.00 74.06 89 PHE A O 1
ATOM 686 N N . ILE A 1 90 ? 23.342 11.860 -6.084 1.00 71.81 90 ILE A N 1
ATOM 687 C CA . ILE A 1 90 ? 24.535 11.751 -6.946 1.00 71.81 90 ILE A CA 1
ATOM 688 C C . ILE A 1 90 ? 24.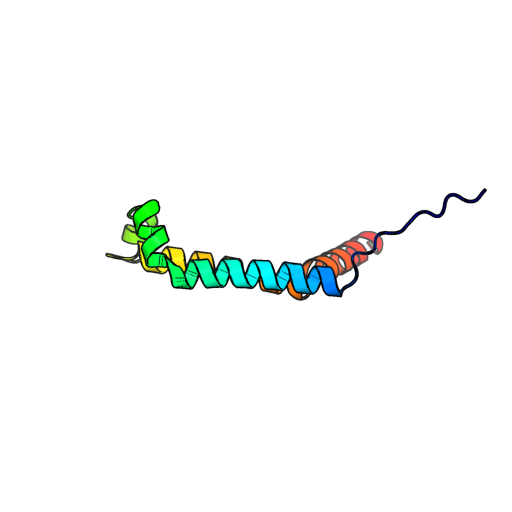960 13.120 -7.513 1.00 71.81 90 ILE A C 1
ATOM 690 O O . ILE A 1 90 ? 26.105 13.287 -7.925 1.00 71.81 90 ILE A O 1
ATOM 694 N N . ARG A 1 91 ? 24.047 14.102 -7.565 1.00 59.72 91 ARG A N 1
ATOM 695 C CA . ARG A 1 91 ? 24.334 15.482 -8.013 1.00 59.72 91 ARG A CA 1
ATOM 696 C C . ARG A 1 91 ? 24.682 16.442 -6.867 1.00 59.72 91 ARG A C 1
ATOM 698 O O . ARG A 1 91 ? 24.906 17.617 -7.158 1.00 59.72 91 ARG A O 1
ATOM 705 N N . GLY A 1 92 ? 24.681 15.969 -5.620 1.00 51.28 92 GLY A N 1
ATOM 706 C CA . GLY A 1 92 ? 25.081 16.714 -4.421 1.00 51.28 92 GLY A CA 1
ATOM 707 C C . GLY A 1 92 ? 26.521 16.446 -4.016 1.00 51.28 92 GLY A C 1
ATOM 708 O O . GLY A 1 92 ? 27.013 15.333 -4.300 1.00 51.28 92 GLY A O 1
#

Foldseek 3Di:
DDPPPPPPPPPLVVQLVQLVVQLVVLVVQLVVLVVVCVVVPDDPVQCVPVNDVSSSVVSNVVSVVSNVVSVCSNVVVVVVVVVVVVVVVVVD

Organism: NCBI:txid1619000

pLDDT: mean 74.81, std 10.47, range [44.12, 88.5]

Radius of gyration: 19.68 Å; chains: 1; bounding box: 52×36×46 Å

Secondary structure (DSSP, 8-state):
-----------HHHHHHHHHHHHHHHHHHHHTHHHHHHHH---HHHHHHH-TTHHHHHHHHHHHHHHHHHHHHHTTHHHHHHHHHHHHHH--